Protein AF-A0A7H9BLJ8-F1 (afdb_monomer)

Organism: NCBI:txid2739434

Radius of gyration: 20.83 Å; Cα contacts (8 Å, |Δi|>4): 108; chains: 1; bounding box: 35×33×64 Å

Foldseek 3Di:
DDPVVVPVPPPPPVVVVVVVVVPDPDPDVPVQKDKDFQQAAQLRAQAPFPNHGHGGNRRHHRHRRGIHIDGDPPD

InterPro domains:
  IPR018740 BufA1 family periplasmic bufferin-type metallophore [PF10048] (1-72)

Solvent-accessible surface area (backbone atoms only — not comparable to full-atom values): 4577 Å² total; per-residue (Å²): 134,70,74,72,68,69,68,75,65,66,80,69,67,70,68,62,63,61,60,62,67,73,66,60,80,74,81,67,82,50,88,58,46,42,82,40,59,31,71,12,42,54,44,45,18,36,61,60,27,68,88,41,80,50,52,42,68,33,86,48,58,45,37,70,61,26,22,25,78,40,74,50,91,79,126

Mean predicted aligned error: 14.16 Å

Sequence (75 aa):
MDHKQLILSSAFATLSAVLALAAQPTLAADASKEKCFGIAKAGGNDCAANGHSCAGMAKKANDGKEWKLVANASN

Structure (mmCIF, N/CA/C/O backbone):
data_AF-A0A7H9BLJ8-F1
#
_entry.id   AF-A0A7H9BLJ8-F1
#
loop_
_atom_site.group_PDB
_atom_site.id
_atom_site.type_symbol
_atom_site.label_atom_id
_atom_site.label_alt_id
_atom_site.label_comp_id
_atom_site.label_asym_id
_atom_site.label_entity_id
_atom_site.label_seq_id
_atom_site.pdbx_PDB_ins_code
_atom_site.Cartn_x
_atom_site.Cartn_y
_atom_site.Cartn_z
_atom_site.occupancy
_atom_site.B_iso_or_equiv
_atom_site.auth_seq_id
_atom_site.auth_comp_id
_atom_site.auth_asym_id
_atom_site.auth_atom_id
_atom_site.pdbx_PDB_model_num
ATOM 1 N N . MET A 1 1 ? -25.506 13.869 -43.862 1.00 49.03 1 MET A N 1
ATOM 2 C CA . MET A 1 1 ? -25.562 14.097 -42.404 1.00 49.03 1 MET A CA 1
ATOM 3 C C . MET A 1 1 ? -25.131 15.529 -42.166 1.00 49.03 1 MET A C 1
ATOM 5 O O . MET A 1 1 ? -23.990 15.865 -42.453 1.00 49.03 1 MET A O 1
ATOM 9 N N . ASP A 1 2 ? -26.068 16.383 -41.768 1.00 52.44 2 ASP A N 1
ATOM 10 C C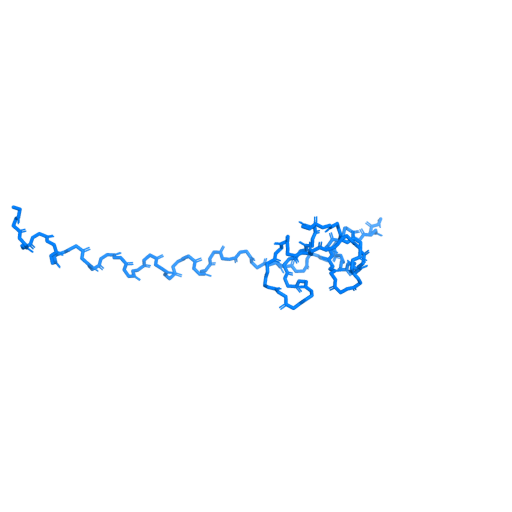A . ASP A 1 2 ? -25.885 17.830 -41.685 1.00 52.44 2 ASP A CA 1
ATOM 11 C C . ASP A 1 2 ? -25.018 18.237 -40.484 1.00 52.44 2 ASP A C 1
ATOM 13 O O . ASP A 1 2 ? -25.382 18.045 -39.322 1.00 52.44 2 ASP A O 1
ATOM 17 N N . HIS A 1 3 ? -23.874 18.867 -40.770 1.00 57.56 3 HIS A N 1
ATOM 18 C CA . HIS A 1 3 ? -22.864 19.318 -39.798 1.00 57.56 3 HIS A CA 1
ATOM 19 C C . HIS A 1 3 ? -23.390 20.286 -38.720 1.00 57.56 3 HIS A C 1
ATOM 21 O O . HIS A 1 3 ? -22.724 20.518 -37.713 1.00 57.56 3 HIS A O 1
ATOM 27 N N . LYS A 1 4 ? -24.601 20.828 -38.891 1.00 56.97 4 LYS A N 1
ATOM 28 C CA . LYS A 1 4 ? -25.271 21.702 -37.919 1.00 56.97 4 LYS A CA 1
ATOM 29 C C . LYS A 1 4 ? -25.643 20.979 -36.620 1.00 56.97 4 LYS A C 1
ATOM 31 O O . LYS A 1 4 ? -25.619 21.604 -35.565 1.00 56.97 4 LYS A O 1
ATOM 36 N N . GLN A 1 5 ? -25.928 19.676 -36.667 1.00 54.78 5 GLN A N 1
ATOM 37 C CA . GLN A 1 5 ? -26.323 18.902 -35.477 1.00 54.78 5 GLN A CA 1
ATOM 38 C C . GLN A 1 5 ? -25.135 18.548 -34.565 1.00 54.78 5 GLN A C 1
ATOM 40 O O . GLN A 1 5 ? -25.316 18.264 -33.382 1.00 54.78 5 GLN A O 1
ATOM 45 N N . LEU A 1 6 ? -23.911 18.617 -35.098 1.00 53.78 6 LEU A N 1
ATOM 46 C CA . LEU A 1 6 ? -22.679 18.338 -34.356 1.00 53.78 6 LEU A CA 1
ATOM 47 C C . LEU A 1 6 ? -22.235 19.499 -33.455 1.00 53.78 6 LEU A C 1
ATOM 49 O O . LEU A 1 6 ? -21.506 19.268 -32.496 1.00 53.78 6 LEU A O 1
ATOM 53 N N . ILE A 1 7 ? -22.687 20.730 -33.718 1.00 55.72 7 ILE A N 1
ATOM 54 C CA . ILE A 1 7 ? -22.220 21.919 -32.985 1.00 55.72 7 ILE A CA 1
ATOM 55 C C . ILE A 1 7 ? -23.079 22.212 -31.741 1.00 55.72 7 ILE A C 1
ATOM 57 O O . ILE A 1 7 ? -22.577 22.781 -30.778 1.00 55.72 7 ILE A O 1
ATOM 61 N N . LEU A 1 8 ? -24.344 21.772 -31.693 1.00 53.50 8 LEU A N 1
ATOM 62 C CA . LEU A 1 8 ? -25.227 22.031 -30.540 1.00 53.50 8 LEU A CA 1
ATOM 63 C C . LEU A 1 8 ? -25.048 21.052 -29.362 1.00 53.50 8 LEU A C 1
ATOM 65 O O . LEU A 1 8 ? -25.620 21.270 -28.298 1.00 53.50 8 LEU A O 1
ATOM 69 N N . SER A 1 9 ? -24.256 19.991 -29.521 1.00 52.56 9 SER A N 1
ATOM 70 C CA . SER A 1 9 ? -24.195 18.884 -28.550 1.00 52.56 9 SER A CA 1
ATOM 71 C C . SER A 1 9 ? -23.016 18.964 -27.566 1.00 52.56 9 SER A C 1
ATOM 73 O O . SER A 1 9 ? -22.883 18.111 -26.692 1.00 52.56 9 SER A O 1
ATOM 75 N N . SER A 1 10 ? -22.150 19.976 -27.674 1.00 52.38 10 SER A N 1
ATOM 76 C CA . SER A 1 10 ? -20.908 20.079 -26.887 1.00 52.38 10 SER A CA 1
ATOM 77 C C . SER A 1 10 ? -21.055 20.788 -25.532 1.00 52.38 10 SER A C 1
ATOM 79 O O . SER A 1 10 ? -20.123 20.758 -24.732 1.00 52.38 10 SER A O 1
ATOM 81 N N . ALA A 1 11 ? -22.212 21.385 -25.228 1.00 52.53 11 ALA A N 1
ATOM 82 C CA . ALA A 1 11 ? -22.401 22.182 -24.010 1.00 52.53 11 ALA A CA 1
ATOM 83 C C . ALA A 1 11 ? -22.742 21.366 -22.743 1.00 52.53 11 ALA A C 1
ATOM 85 O O . ALA A 1 11 ? -22.648 21.897 -21.641 1.00 52.53 11 ALA A O 1
ATOM 86 N N . PHE A 1 12 ? -23.104 20.084 -22.866 1.00 53.25 12 PHE A N 1
ATOM 87 C CA . PHE A 1 12 ? -23.483 19.246 -21.714 1.00 53.25 12 PHE A CA 1
ATOM 88 C C . PHE A 1 12 ? -22.360 18.341 -21.187 1.00 53.25 12 PHE A C 1
ATOM 90 O O . PHE A 1 12 ?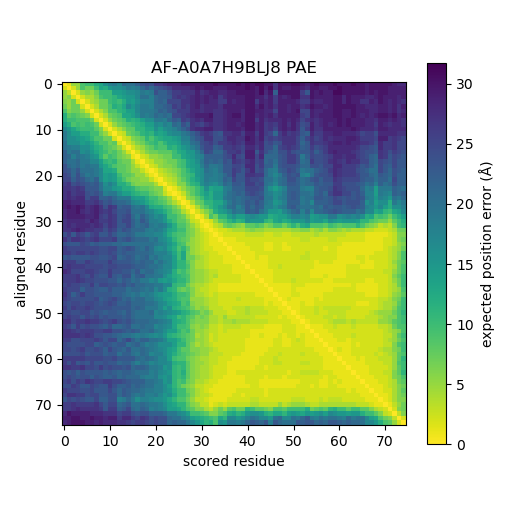 -22.487 17.784 -20.100 1.00 53.25 12 PHE A O 1
ATOM 97 N N . ALA A 1 13 ? -21.251 18.198 -21.915 1.00 54.50 13 ALA A N 1
ATOM 98 C CA . ALA A 1 13 ? -20.193 17.251 -21.555 1.00 54.50 13 ALA A CA 1
ATOM 99 C C . ALA A 1 13 ? -19.225 17.771 -20.473 1.00 54.50 13 ALA A C 1
ATOM 101 O O . ALA A 1 13 ? -18.498 16.987 -19.868 1.00 54.50 13 ALA A O 1
ATOM 102 N N . THR A 1 14 ? -19.196 19.080 -20.210 1.00 53.94 14 THR A N 1
ATOM 103 C CA . THR A 1 14 ? -18.203 19.694 -19.310 1.00 53.94 14 THR A CA 1
ATOM 104 C C . THR A 1 14 ? -18.627 19.716 -17.841 1.00 53.94 14 THR A C 1
ATOM 106 O O . THR A 1 14 ? -17.765 19.809 -16.970 1.00 53.94 14 THR A O 1
ATOM 109 N N . LEU A 1 15 ? -19.923 19.571 -17.532 1.00 52.81 15 LEU A N 1
ATOM 110 C CA . LEU A 1 15 ? -20.413 19.597 -16.147 1.00 52.81 15 LEU A CA 1
ATOM 111 C C . LEU A 1 15 ? -20.295 18.233 -15.440 1.00 52.81 15 LEU A C 1
ATOM 113 O O . LEU A 1 15 ? -20.157 18.172 -14.220 1.00 52.81 15 LEU A O 1
ATOM 117 N N . SER A 1 16 ? -20.281 17.130 -16.193 1.00 54.59 16 SER A N 1
ATOM 118 C CA . SER A 1 16 ? -20.226 15.768 -15.639 1.00 54.59 16 SER A CA 1
ATOM 119 C C . SER A 1 16 ? -18.850 15.381 -15.081 1.00 54.59 16 SER A C 1
ATOM 121 O O . SER A 1 16 ? -18.763 14.504 -14.224 1.00 54.59 16 SER A O 1
ATOM 123 N N . ALA A 1 17 ? -17.773 16.034 -15.528 1.00 55.41 17 ALA A N 1
ATOM 124 C CA . ALA A 1 17 ? -16.412 15.722 -15.087 1.00 55.41 17 ALA A CA 1
ATOM 125 C C . ALA A 1 17 ? -16.123 16.184 -13.644 1.00 55.41 17 ALA A C 1
ATOM 127 O O . ALA A 1 17 ? -15.305 15.579 -12.955 1.00 55.41 17 ALA A O 1
ATOM 128 N N . VAL A 1 18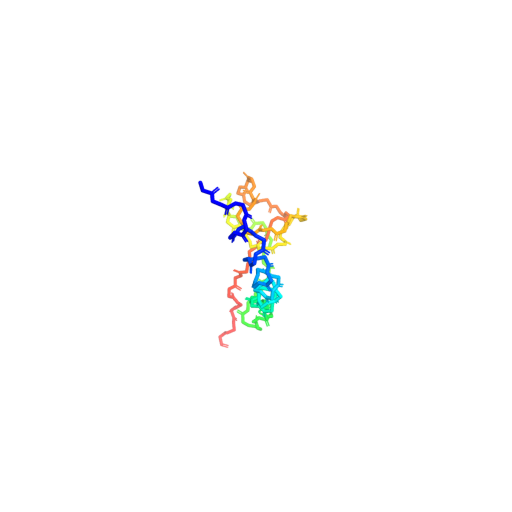 ? -16.815 17.223 -13.161 1.00 56.56 18 VAL A N 1
ATOM 129 C CA . VAL A 1 18 ? -16.573 17.798 -11.826 1.00 56.56 18 VAL A CA 1
ATOM 130 C C . VAL A 1 18 ? -17.172 16.927 -10.714 1.00 56.56 18 VAL A C 1
ATOM 132 O O . VAL A 1 18 ? -16.560 16.773 -9.659 1.00 56.56 18 VAL A O 1
ATOM 135 N N . LEU A 1 19 ? -18.321 16.281 -10.953 1.00 56.12 19 LEU A N 1
ATOM 136 C CA . LEU A 1 19 ? -18.945 15.396 -9.958 1.00 56.12 19 LEU A CA 1
ATOM 137 C C . LEU A 1 19 ? -18.181 14.080 -9.747 1.00 56.12 19 LEU A C 1
ATOM 139 O O . LEU A 1 19 ? -18.217 13.525 -8.651 1.00 56.12 19 LEU A O 1
ATOM 143 N N . ALA A 1 20 ? -17.453 13.594 -10.756 1.00 57.34 20 ALA A N 1
ATOM 144 C CA . ALA A 1 20 ? -16.672 12.360 -10.642 1.00 57.34 20 ALA A CA 1
ATOM 145 C C . ALA A 1 20 ? -15.470 12.497 -9.686 1.00 57.34 20 ALA A C 1
ATOM 147 O O . ALA A 1 20 ? -15.045 11.515 -9.077 1.00 57.34 20 ALA A O 1
ATOM 148 N N . LEU A 1 21 ? -14.944 13.715 -9.514 1.00 58.19 21 LEU A N 1
ATOM 149 C CA . LEU A 1 21 ? -13.813 13.979 -8.622 1.00 58.19 21 LEU A CA 1
ATOM 150 C C . LEU A 1 21 ? -14.233 14.076 -7.145 1.00 58.19 21 LEU A C 1
ATOM 152 O O . LEU A 1 21 ? -13.435 13.775 -6.263 1.00 58.19 21 LEU A O 1
ATOM 156 N N . ALA A 1 22 ? -15.490 14.439 -6.873 1.00 59.38 22 ALA A N 1
ATOM 157 C CA . ALA A 1 22 ? -16.040 14.545 -5.519 1.00 59.38 22 ALA A CA 1
ATOM 158 C C . ALA A 1 22 ? -16.436 13.186 -4.903 1.00 59.38 22 ALA A C 1
ATOM 160 O O . ALA A 1 22 ? -16.659 13.101 -3.700 1.00 59.38 22 ALA A O 1
ATOM 161 N N . ALA A 1 23 ? -16.513 12.127 -5.715 1.00 58.56 23 ALA A N 1
ATOM 162 C CA . ALA A 1 23 ? -16.915 10.784 -5.295 1.00 58.56 23 ALA A CA 1
ATOM 163 C C . ALA A 1 23 ? -15.732 9.825 -5.070 1.00 58.56 23 ALA A C 1
ATOM 165 O O . ALA A 1 23 ? -15.932 8.615 -4.973 1.00 58.56 23 ALA A O 1
ATOM 166 N N . GLN A 1 24 ? -14.495 10.331 -4.997 1.00 57.12 24 GLN A N 1
ATOM 167 C CA . GLN A 1 24 ? -13.377 9.508 -4.541 1.00 57.12 24 GLN A CA 1
ATOM 168 C C . GLN A 1 24 ? -13.639 9.155 -3.068 1.00 57.12 24 GLN A C 1
ATOM 170 O O . GLN A 1 24 ? -13.728 10.075 -2.250 1.00 57.12 24 GLN A O 1
ATOM 175 N N . PRO A 1 25 ? -13.788 7.870 -2.695 1.00 59.88 25 PRO A N 1
ATOM 176 C CA . PRO A 1 25 ? -13.898 7.508 -1.294 1.00 59.88 25 PRO A CA 1
ATOM 177 C C . PRO A 1 25 ? -12.627 7.989 -0.599 1.00 59.88 25 PRO A C 1
ATOM 179 O O . PRO A 1 25 ? -11.529 7.499 -0.864 1.00 59.88 25 PRO A O 1
ATOM 182 N N . THR A 1 26 ? -12.774 8.984 0.274 1.00 55.22 26 THR A N 1
ATOM 183 C CA . THR A 1 26 ? -11.732 9.294 1.242 1.00 55.22 26 THR A CA 1
ATOM 184 C C . THR A 1 26 ? -11.541 8.024 2.061 1.00 55.22 26 THR A C 1
ATOM 186 O O . THR A 1 26 ? -12.477 7.538 2.700 1.00 55.22 26 THR A O 1
ATOM 189 N N . LEU A 1 27 ? -10.360 7.412 1.968 1.00 58.31 27 LEU A N 1
ATOM 190 C CA . LEU A 1 27 ? -9.953 6.364 2.892 1.00 58.31 27 LEU A CA 1
ATOM 191 C C . LEU 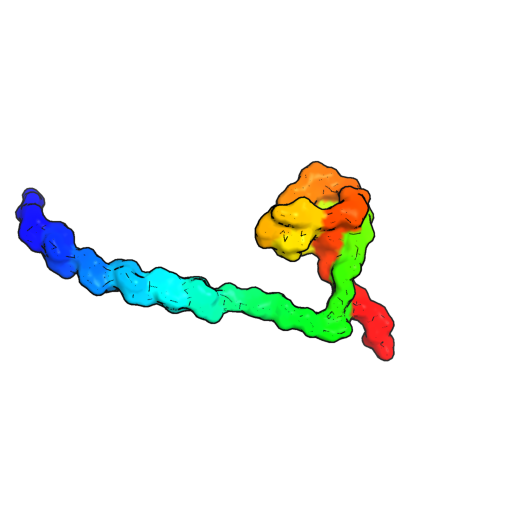A 1 27 ? -9.789 7.053 4.248 1.00 58.31 27 LEU A C 1
ATOM 193 O O . LEU A 1 27 ? -8.687 7.450 4.624 1.00 58.31 27 LEU A O 1
ATOM 197 N N . ALA A 1 28 ? -10.905 7.264 4.949 1.00 54.53 28 ALA A N 1
ATOM 198 C CA . ALA A 1 28 ? -10.879 7.590 6.358 1.00 54.53 28 ALA A CA 1
ATOM 199 C C . ALA A 1 28 ? -9.995 6.530 7.018 1.00 54.53 28 ALA A C 1
ATOM 201 O O . ALA A 1 28 ? -10.175 5.334 6.771 1.00 54.53 28 ALA A O 1
ATOM 202 N N . ALA A 1 29 ? -8.991 6.974 7.774 1.00 57.34 29 ALA A N 1
ATOM 203 C CA . ALA A 1 29 ? -8.175 6.085 8.579 1.00 57.34 29 ALA A CA 1
ATOM 204 C C . ALA A 1 29 ? -9.108 5.453 9.614 1.00 57.34 29 ALA A C 1
ATOM 206 O O . ALA A 1 29 ? -9.393 6.039 10.654 1.00 57.34 29 ALA A O 1
ATOM 207 N N . ASP A 1 30 ? -9.671 4.306 9.249 1.00 63.78 30 ASP A N 1
ATOM 208 C CA . ASP A 1 30 ? -10.445 3.458 10.131 1.00 63.78 30 ASP A CA 1
ATOM 209 C C . ASP A 1 30 ? -9.525 3.146 11.309 1.00 63.78 30 ASP A C 1
ATOM 211 O O . ASP A 1 30 ? -8.487 2.509 11.131 1.00 63.78 30 ASP A O 1
ATOM 215 N N . ALA A 1 31 ? -9.846 3.681 12.491 1.00 66.88 31 ALA A N 1
ATOM 216 C CA . ALA A 1 31 ? -9.026 3.504 13.686 1.00 66.88 31 ALA A CA 1
ATOM 217 C C . ALA A 1 31 ? -8.853 2.018 14.033 1.00 66.88 31 ALA A C 1
ATOM 219 O O . ALA A 1 31 ? -7.940 1.677 14.779 1.00 66.88 31 ALA A O 1
ATOM 220 N N . SER A 1 32 ? -9.693 1.149 13.460 1.00 78.94 32 SER A N 1
ATOM 221 C CA . SER A 1 32 ? -9.615 -0.300 13.558 1.00 78.94 32 SER A CA 1
ATOM 222 C C . SER A 1 32 ? -8.688 -0.954 12.525 1.00 78.94 32 SER A C 1
ATOM 224 O O . SER A 1 32 ? -8.706 -2.177 12.385 1.00 78.94 32 SER A O 1
ATOM 226 N N . LYS A 1 33 ? -7.899 -0.194 11.751 1.00 86.25 33 LYS A N 1
ATOM 227 C CA . LYS A 1 33 ? -6.974 -0.743 10.747 1.00 86.25 33 LYS A CA 1
ATOM 228 C C . LYS A 1 33 ? -5.597 -0.089 10.791 1.00 86.25 33 LYS A C 1
ATOM 230 O O . LYS A 1 33 ? -5.466 1.123 10.919 1.00 86.25 33 LYS A O 1
ATOM 235 N N . GLU A 1 34 ? -4.560 -0.896 10.601 1.00 89.69 34 GLU A N 1
ATOM 236 C CA . GLU A 1 34 ? -3.162 -0.459 10.595 1.00 89.69 34 GLU A CA 1
ATOM 237 C C . GLU A 1 34 ? -2.454 -0.830 9.288 1.00 89.69 34 GLU A C 1
ATOM 239 O O . GLU A 1 34 ? -2.795 -1.814 8.627 1.00 89.69 34 GLU A O 1
ATOM 244 N N . LYS A 1 35 ? -1.467 -0.019 8.890 1.00 91.62 35 LYS A N 1
ATOM 245 C CA . LYS A 1 35 ? -0.634 -0.304 7.716 1.00 91.62 35 LYS A CA 1
ATOM 246 C C . LYS A 1 35 ? 0.480 -1.268 8.106 1.00 91.62 35 LYS A C 1
ATOM 248 O O . LYS A 1 35 ? 1.407 -0.881 8.814 1.00 91.62 35 LYS A O 1
ATOM 253 N N . CYS A 1 36 ? 0.438 -2.482 7.571 1.00 94.62 36 CYS A N 1
ATOM 254 C CA . CYS A 1 36 ? 1.487 -3.476 7.758 1.00 94.62 36 CYS A CA 1
ATOM 255 C C . CYS A 1 36 ? 2.314 -3.643 6.486 1.00 94.62 36 CYS A C 1
ATOM 257 O O . CYS A 1 36 ? 1.790 -3.936 5.409 1.00 94.62 36 CYS A O 1
ATOM 259 N N . PHE A 1 37 ? 3.623 -3.470 6.629 1.00 96.06 37 PHE A N 1
ATOM 260 C CA . PHE A 1 37 ? 4.595 -3.562 5.544 1.00 96.06 37 PHE A CA 1
ATOM 261 C C . PHE A 1 37 ? 5.118 -4.992 5.388 1.00 96.06 37 PHE A C 1
ATOM 263 O O . PHE A 1 37 ? 5.198 -5.737 6.363 1.00 96.06 37 PHE A O 1
ATOM 270 N N . GLY A 1 38 ? 5.480 -5.387 4.167 1.00 96.75 38 GLY A N 1
ATOM 271 C CA . GLY A 1 38 ? 6.120 -6.684 3.911 1.00 96.75 38 GLY A CA 1
ATOM 272 C C . GLY A 1 38 ? 5.196 -7.903 3.965 1.00 96.75 38 GLY A C 1
ATOM 273 O O . GLY A 1 38 ? 5.678 -9.024 3.853 1.00 96.75 38 GLY A O 1
ATOM 274 N N . ILE A 1 39 ? 3.881 -7.710 4.099 1.00 95.69 39 ILE A N 1
ATOM 275 C CA . ILE A 1 39 ? 2.888 -8.805 4.135 1.00 95.69 39 ILE A CA 1
ATOM 276 C C . ILE A 1 39 ? 2.019 -8.883 2.869 1.00 95.69 39 ILE A C 1
ATOM 278 O O . ILE A 1 39 ? 1.181 -9.777 2.724 1.00 95.69 39 ILE A O 1
ATOM 282 N N . ALA A 1 40 ? 2.159 -7.912 1.963 1.00 96.31 40 ALA A N 1
ATOM 283 C CA . ALA A 1 40 ? 1.372 -7.849 0.741 1.00 96.31 40 ALA A CA 1
ATOM 284 C C . ALA A 1 40 ? 1.816 -8.946 -0.240 1.00 96.31 40 ALA A C 1
ATOM 286 O O . ALA A 1 40 ? 2.995 -9.066 -0.563 1.00 96.31 40 ALA A O 1
ATOM 287 N N . LYS A 1 41 ? 0.873 -9.736 -0.766 1.00 96.75 41 LYS A N 1
ATOM 288 C CA . LYS A 1 41 ? 1.142 -10.642 -1.899 1.00 96.75 41 LYS A CA 1
ATOM 289 C C . LYS A 1 41 ? 1.431 -9.825 -3.167 1.00 96.75 41 LYS A C 1
ATOM 291 O O . LYS A 1 41 ? 1.135 -8.633 -3.217 1.00 96.75 41 LYS A O 1
ATOM 296 N N . ALA A 1 42 ? 1.952 -10.467 -4.214 1.00 96.56 42 ALA A N 1
ATOM 297 C CA . ALA A 1 42 ? 2.000 -9.836 -5.534 1.00 96.56 42 ALA A CA 1
ATOM 298 C C . ALA A 1 42 ? 0.576 -9.425 -5.953 1.00 96.56 42 ALA A C 1
ATOM 300 O O . ALA A 1 42 ? -0.361 -10.213 -5.810 1.00 96.56 42 ALA A O 1
ATOM 301 N N . GLY A 1 43 ? 0.406 -8.176 -6.379 1.00 96.50 43 GLY A N 1
ATOM 302 C CA . GLY A 1 43 ? -0.899 -7.574 -6.649 1.00 96.50 43 GLY A CA 1
ATOM 303 C C . GLY A 1 43 ? -1.793 -7.383 -5.416 1.00 96.50 43 GLY A C 1
ATOM 304 O O . GLY A 1 43 ? -2.984 -7.133 -5.562 1.00 96.50 43 GLY A O 1
ATOM 305 N N . GLY A 1 44 ? -1.256 -7.525 -4.204 1.00 96.31 44 GLY A N 1
ATOM 306 C CA . GLY A 1 44 ? -2.022 -7.539 -2.956 1.00 96.31 44 GLY A CA 1
ATOM 307 C C . GLY A 1 44 ? -1.778 -6.351 -2.028 1.00 96.31 44 GLY A C 1
ATOM 308 O O . GLY A 1 44 ? -2.168 -6.435 -0.863 1.00 96.31 44 GLY A O 1
ATOM 309 N N . ASN A 1 45 ? -1.099 -5.301 -2.495 1.00 96.62 45 ASN A N 1
ATOM 310 C CA . ASN A 1 45 ? -0.915 -4.059 -1.747 1.00 96.62 45 ASN A CA 1
ATOM 311 C C . ASN A 1 45 ? -2.141 -3.149 -1.859 1.00 96.62 45 ASN A C 1
ATOM 313 O O . ASN A 1 45 ? -2.873 -3.189 -2.851 1.00 96.62 45 ASN A O 1
ATOM 317 N N . ASP A 1 46 ? -2.280 -2.258 -0.887 1.00 95.38 46 ASP A N 1
ATOM 318 C CA . ASP A 1 46 ? -3.256 -1.171 -0.919 1.00 95.38 46 ASP A CA 1
ATOM 319 C C . ASP A 1 46 ? -2.701 0.086 -1.621 1.00 95.38 46 ASP A C 1
ATOM 321 O O . ASP A 1 46 ? -1.512 0.170 -1.945 1.00 95.38 46 ASP A O 1
ATOM 325 N N . CYS A 1 47 ? -3.575 1.056 -1.917 1.00 95.00 47 CYS A N 1
ATOM 326 C CA . CYS A 1 47 ? -3.225 2.292 -2.633 1.00 95.00 47 CYS A CA 1
ATOM 327 C C . CYS A 1 47 ? -2.115 3.080 -1.937 1.00 95.00 47 CYS A C 1
ATOM 329 O O . CYS A 1 47 ? -2.088 3.142 -0.715 1.00 95.00 47 CYS A O 1
ATOM 331 N N . ALA A 1 48 ? -1.261 3.768 -2.700 1.00 93.50 48 ALA A N 1
ATOM 332 C CA . ALA A 1 48 ? -0.123 4.518 -2.156 1.00 93.50 48 ALA A CA 1
ATOM 333 C C . ALA A 1 48 ? 0.904 3.644 -1.400 1.00 93.50 48 ALA A C 1
ATOM 335 O O . ALA A 1 48 ? 1.604 4.124 -0.500 1.00 93.50 48 ALA A O 1
ATOM 336 N N . ALA A 1 49 ? 1.014 2.360 -1.750 1.00 94.31 49 ALA A N 1
ATOM 337 C CA . ALA A 1 49 ? 2.135 1.525 -1.332 1.00 94.31 49 ALA A CA 1
ATOM 338 C C . ALA A 1 49 ? 3.359 1.758 -2.226 1.00 94.31 49 ALA A C 1
ATOM 340 O O . ALA A 1 49 ? 3.223 2.102 -3.390 1.00 94.31 49 ALA A O 1
ATOM 341 N N . ASN A 1 50 ? 4.570 1.680 -1.666 1.00 94.25 50 ASN A N 1
ATOM 342 C CA . ASN A 1 50 ? 5.830 1.718 -2.423 1.00 94.25 50 ASN A CA 1
ATOM 343 C C . ASN A 1 50 ? 5.974 2.827 -3.506 1.00 94.25 50 ASN A C 1
ATOM 345 O O . ASN A 1 50 ? 6.625 2.628 -4.531 1.00 94.25 50 ASN A O 1
ATOM 349 N N . GLY A 1 51 ? 5.366 4.002 -3.300 1.00 92.75 51 GLY A N 1
ATOM 350 C CA . GLY A 1 51 ? 5.485 5.163 -4.194 1.00 92.75 51 GLY A CA 1
ATOM 351 C C . GLY A 1 51 ? 4.635 5.133 -5.471 1.00 92.75 51 GLY A C 1
ATOM 352 O O . GLY A 1 51 ? 4.724 6.071 -6.262 1.00 92.75 51 GLY A O 1
ATOM 353 N N . HIS A 1 52 ? 3.802 4.112 -5.686 1.00 93.75 52 HIS A N 1
ATOM 354 C CA . HIS A 1 52 ? 2.815 4.094 -6.772 1.00 93.75 52 HIS A CA 1
ATOM 355 C C . HIS A 1 52 ? 1.420 4.450 -6.253 1.00 93.75 52 HIS A C 1
ATOM 357 O O . HIS A 1 52 ? 1.133 4.372 -5.064 1.00 93.75 52 HIS A O 1
ATOM 363 N N . SER A 1 53 ? 0.546 4.913 -7.146 1.00 92.88 53 SER A N 1
ATOM 364 C CA . SER A 1 53 ? -0.730 5.516 -6.740 1.00 92.88 53 SER A CA 1
ATOM 365 C C . SER A 1 53 ? -1.840 4.501 -6.453 1.00 92.88 53 SER A C 1
ATOM 367 O O . SER A 1 53 ? -2.801 4.841 -5.768 1.00 92.88 53 SER A O 1
ATOM 369 N N . CYS A 1 54 ? -1.734 3.265 -6.948 1.00 93.94 54 CYS A N 1
ATOM 370 C CA . CYS A 1 54 ? -2.853 2.321 -6.993 1.00 93.94 54 CYS A CA 1
ATOM 371 C C . CYS A 1 54 ? -2.592 1.040 -6.191 1.00 93.94 54 CYS A C 1
ATOM 373 O O . CYS A 1 54 ? -1.465 0.558 -6.084 1.00 93.94 54 CYS A O 1
ATOM 375 N N . ALA A 1 55 ? -3.668 0.458 -5.658 1.00 95.56 55 ALA A N 1
ATOM 376 C CA . ALA A 1 55 ? -3.649 -0.901 -5.133 1.00 95.56 55 ALA A CA 1
ATOM 377 C C . ALA A 1 55 ? -3.286 -1.905 -6.241 1.00 95.56 55 ALA A C 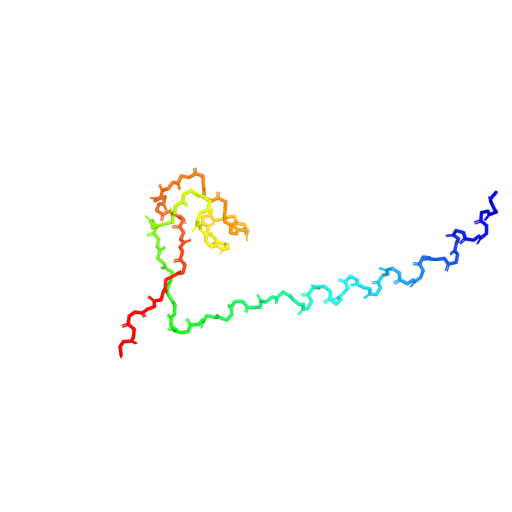1
ATOM 379 O O . ALA A 1 55 ? -3.498 -1.652 -7.428 1.00 95.56 55 ALA A O 1
ATOM 380 N N . GLY A 1 56 ? -2.740 -3.051 -5.848 1.00 96.19 56 GLY A N 1
ATOM 381 C CA . GLY A 1 56 ? -2.424 -4.144 -6.770 1.00 96.19 56 GLY A CA 1
ATOM 382 C C . GLY A 1 56 ? -1.193 -3.955 -7.663 1.00 96.19 56 GLY A C 1
ATOM 383 O O . GLY A 1 56 ? -0.979 -4.726 -8.593 1.00 96.19 56 GLY A O 1
ATOM 384 N N . MET A 1 57 ? -0.355 -2.968 -7.368 1.00 97.25 57 MET A N 1
ATOM 385 C CA . MET A 1 57 ? 0.878 -2.666 -8.102 1.00 97.25 57 MET A CA 1
ATOM 386 C C . MET A 1 57 ? 2.127 -3.388 -7.559 1.00 97.25 57 MET A C 1
ATOM 388 O O . MET A 1 57 ? 3.200 -3.311 -8.166 1.00 97.25 57 MET A O 1
ATOM 392 N N . ALA A 1 58 ? 2.006 -4.127 -6.454 1.00 96.75 58 ALA A N 1
ATOM 393 C CA . ALA A 1 58 ? 3.074 -4.926 -5.870 1.00 96.75 58 ALA A CA 1
ATOM 394 C C . ALA A 1 58 ? 3.530 -6.007 -6.852 1.00 96.75 58 ALA A C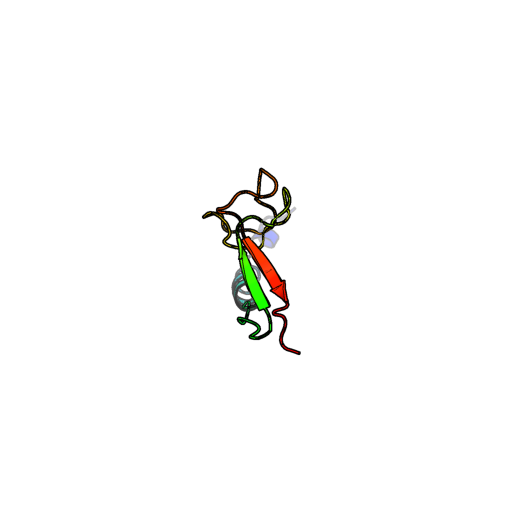 1
ATOM 396 O O . ALA A 1 58 ? 2.811 -6.963 -7.140 1.00 96.75 58 ALA A O 1
ATOM 397 N N . LYS A 1 59 ? 4.761 -5.885 -7.348 1.00 95.81 59 LYS A N 1
ATOM 398 C CA . LYS A 1 59 ? 5.321 -6.834 -8.326 1.00 95.81 59 LYS A CA 1
ATOM 399 C C . LYS A 1 59 ? 5.778 -8.146 -7.694 1.00 95.81 59 LYS A C 1
ATOM 401 O O . LYS A 1 59 ? 5.828 -9.172 -8.363 1.00 95.81 59 LYS A O 1
ATOM 406 N N . LYS A 1 60 ? 6.160 -8.099 -6.419 1.00 96.62 60 LYS A N 1
ATOM 407 C CA . LYS A 1 60 ? 6.678 -9.233 -5.655 1.00 96.62 60 LYS A CA 1
ATOM 408 C C . LYS A 1 60 ? 5.851 -9.396 -4.390 1.00 96.62 60 LYS A C 1
ATOM 410 O O . LYS A 1 60 ? 5.419 -8.409 -3.803 1.00 96.62 60 LYS A O 1
ATOM 415 N N . ALA A 1 61 ? 5.640 -10.642 -3.982 1.00 95.88 61 ALA A N 1
ATOM 416 C CA . ALA A 1 61 ? 5.081 -10.916 -2.669 1.00 95.88 61 ALA A CA 1
ATOM 417 C C . ALA A 1 61 ? 6.093 -10.531 -1.581 1.00 95.88 61 ALA A C 1
ATOM 419 O O . ALA A 1 61 ? 7.295 -10.733 -1.754 1.00 95.88 61 ALA A O 1
ATOM 420 N N . ASN A 1 62 ? 5.579 -10.022 -0.466 1.00 96.31 62 ASN A N 1
ATOM 421 C CA . ASN A 1 62 ? 6.307 -9.682 0.752 1.00 96.31 62 ASN A CA 1
ATOM 422 C C . ASN A 1 62 ? 7.440 -8.660 0.551 1.00 96.31 62 ASN A C 1
ATOM 424 O O . ASN A 1 62 ? 8.446 -8.688 1.256 1.00 96.31 62 ASN A O 1
ATOM 428 N N . ASP A 1 63 ? 7.302 -7.751 -0.419 1.00 97.00 63 ASP A N 1
ATOM 429 C CA . ASP A 1 63 ? 8.226 -6.624 -0.552 1.00 97.00 63 ASP A CA 1
ATOM 430 C C . ASP A 1 63 ? 8.055 -5.682 0.652 1.00 97.00 63 ASP A C 1
ATOM 432 O O . ASP A 1 63 ? 6.949 -5.236 0.951 1.00 97.00 63 ASP A O 1
ATOM 436 N N . GLY A 1 64 ? 9.150 -5.379 1.354 1.00 96.88 64 GLY A N 1
ATOM 437 C CA . GLY A 1 64 ? 9.124 -4.578 2.581 1.00 96.88 64 GLY A CA 1
ATOM 438 C C . GLY A 1 64 ? 8.665 -3.129 2.395 1.00 96.88 64 GLY A C 1
ATOM 439 O O . GLY A 1 64 ? 8.353 -2.466 3.380 1.00 96.88 64 GLY A O 1
ATOM 440 N N . LYS A 1 65 ? 8.612 -2.618 1.160 1.00 96.00 65 LYS A N 1
ATOM 441 C CA . LYS A 1 65 ? 8.084 -1.278 0.858 1.00 96.00 65 LYS A CA 1
ATOM 442 C C . LYS A 1 65 ? 6.602 -1.296 0.488 1.00 96.00 65 LYS A C 1
ATOM 444 O O . LYS A 1 65 ? 5.947 -0.250 0.508 1.00 96.00 65 LYS A O 1
ATOM 449 N N . GLU A 1 66 ? 6.080 -2.469 0.143 1.00 97.56 66 GLU A N 1
ATOM 450 C CA . GLU A 1 66 ? 4.657 -2.678 -0.081 1.00 97.56 66 GLU A CA 1
ATOM 451 C C . GLU A 1 66 ? 3.953 -2.851 1.265 1.00 97.56 66 GLU A C 1
ATOM 453 O O . GLU A 1 66 ? 4.466 -3.502 2.179 1.00 97.56 66 GLU A O 1
ATOM 458 N N . TRP A 1 67 ? 2.761 -2.274 1.388 1.00 95.94 67 TRP A N 1
ATOM 459 C CA . TRP A 1 67 ? 1.950 -2.392 2.591 1.00 95.94 67 TRP A CA 1
ATOM 460 C C . TRP A 1 67 ? 0.522 -2.797 2.269 1.00 95.94 67 TRP A C 1
ATOM 462 O O . TRP A 1 67 ? 0.025 -2.612 1.153 1.00 95.94 67 TRP A O 1
ATOM 472 N N . LYS A 1 68 ? -0.124 -3.357 3.287 1.00 94.44 68 LYS A N 1
ATOM 473 C CA . LYS A 1 68 ? -1.543 -3.678 3.289 1.00 94.44 68 LYS A CA 1
ATOM 474 C C . LYS A 1 68 ? -2.182 -3.207 4.597 1.00 94.44 68 LYS A C 1
ATOM 476 O O . LYS A 1 68 ? -1.536 -3.269 5.642 1.00 94.44 68 LYS A O 1
ATOM 481 N N . LEU A 1 69 ? -3.424 -2.739 4.547 1.00 92.75 69 LEU A N 1
ATOM 482 C CA . LEU A 1 69 ? -4.256 -2.511 5.720 1.00 92.75 69 LEU A CA 1
ATOM 483 C C . LEU A 1 69 ? -4.695 -3.855 6.293 1.00 92.75 69 LEU A C 1
ATOM 485 O O . LEU A 1 69 ? -5.295 -4.686 5.602 1.00 92.75 69 LEU A O 1
ATOM 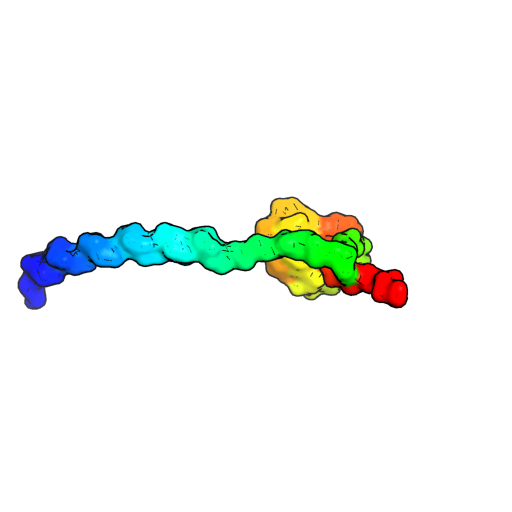489 N N . VAL A 1 70 ? -4.425 -4.047 7.574 1.00 91.62 70 VAL A N 1
ATOM 490 C CA . VAL A 1 70 ? -4.952 -5.161 8.361 1.00 91.62 70 VAL A CA 1
ATOM 491 C C . VAL A 1 70 ? -5.846 -4.611 9.456 1.00 91.62 70 VAL A C 1
ATOM 493 O O . VAL A 1 70 ? -5.699 -3.456 9.848 1.00 91.62 70 VAL A O 1
ATOM 496 N N . ALA A 1 71 ? -6.796 -5.418 9.922 1.00 89.56 71 ALA A N 1
ATOM 497 C CA . ALA A 1 71 ? -7.541 -5.073 11.123 1.00 89.56 71 ALA A CA 1
ATOM 498 C C . ALA A 1 71 ? -6.566 -5.004 12.303 1.00 89.56 71 ALA A C 1
ATOM 500 O O . ALA A 1 71 ? -5.744 -5.908 12.466 1.00 89.56 71 ALA A O 1
ATOM 501 N N . ASN A 1 72 ? -6.661 -3.949 13.107 1.00 79.81 72 A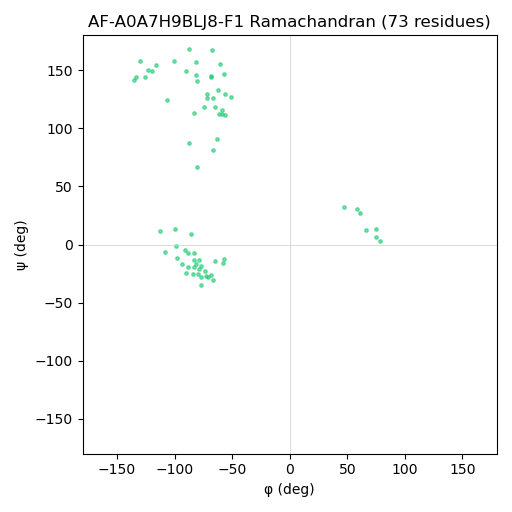SN A N 1
ATOM 502 C CA . ASN A 1 72 ? -5.982 -3.922 14.386 1.00 79.81 72 ASN A CA 1
ATOM 503 C C . ASN A 1 72 ? -6.655 -4.950 15.313 1.00 79.81 72 ASN A C 1
ATOM 505 O O . ASN A 1 72 ? -7.859 -5.200 15.244 1.00 79.81 72 ASN A O 1
ATOM 509 N N . ALA A 1 73 ? -5.875 -5.595 16.173 1.00 65.62 73 ALA A N 1
ATOM 510 C CA . ALA A 1 73 ? -6.426 -6.464 17.204 1.00 65.62 73 ALA A CA 1
ATOM 511 C C . ALA A 1 73 ? -6.918 -5.603 18.380 1.00 65.62 73 ALA A C 1
ATOM 513 O O . ALA A 1 73 ? -6.328 -5.615 19.457 1.00 65.62 73 ALA A O 1
ATOM 514 N N . SER A 1 74 ? -7.960 -4.798 18.171 1.00 57.72 74 SER A N 1
ATOM 515 C CA . SER A 1 74 ? -8.697 -4.180 19.276 1.00 57.72 74 SER A CA 1
ATOM 516 C C . SER A 1 74 ? -9.791 -5.1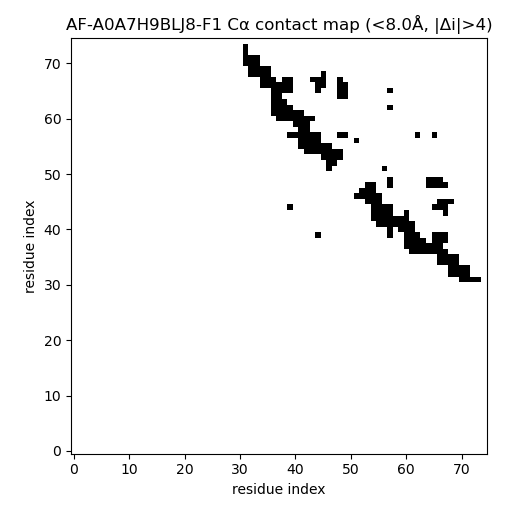48 19.723 1.00 57.72 74 SER A C 1
ATOM 518 O O . SER A 1 74 ? -10.898 -5.124 19.191 1.00 57.72 74 SER A O 1
ATOM 520 N N . ASN A 1 75 ? -9.425 -6.049 20.642 1.00 47.59 75 ASN A N 1
ATOM 521 C CA . ASN A 1 75 ? -10.375 -6.811 21.463 1.00 47.59 75 ASN A CA 1
ATOM 522 C C . ASN A 1 75 ? -11.169 -5.878 22.381 1.00 47.59 75 ASN A C 1
ATOM 524 O O . ASN A 1 75 ? -10.551 -4.923 22.907 1.00 47.59 75 ASN A O 1
#

pLDDT: mean 76.83, std 19.34, range [47.59, 97.56]

Secondary structure (DSSP, 8-state):
--GGGGTTTSSSSSSHHHHHHHTS------TTEEEEES-PPTT-PPTT-TT-SSTT---STT-TT-EEEEE----